Protein AF-A0A8H9ID09-F1 (afdb_monomer_lite)

Structure (mmCIF, N/CA/C/O backbone):
data_AF-A0A8H9ID09-F1
#
_entry.id   AF-A0A8H9ID09-F1
#
loop_
_atom_site.group_PDB
_atom_site.id
_atom_site.type_symbol
_atom_site.label_atom_id
_atom_site.label_alt_id
_atom_site.label_comp_id
_atom_site.label_asym_id
_atom_site.label_entity_id
_atom_site.label_seq_id
_atom_site.pdbx_PDB_ins_code
_atom_site.Cartn_x
_atom_site.Cartn_y
_atom_site.Cartn_z
_atom_site.occupancy
_atom_site.B_iso_or_equiv
_atom_site.auth_seq_id
_atom_site.auth_comp_id
_atom_site.auth_asym_id
_atom_site.auth_atom_id
_atom_site.pdbx_PDB_model_num
ATOM 1 N N . MET A 1 1 ? -15.121 15.923 16.356 1.00 36.59 1 MET A N 1
ATOM 2 C CA . MET A 1 1 ? -15.296 15.063 15.168 1.00 36.59 1 MET A CA 1
ATOM 3 C C . MET A 1 1 ? -14.003 14.299 14.987 1.00 36.59 1 MET A C 1
ATOM 5 O O . MET A 1 1 ? -12.996 14.921 14.687 1.00 36.59 1 MET A O 1
ATOM 9 N N . ASN A 1 2 ? -14.004 12.998 15.279 1.00 38.88 2 ASN A N 1
ATOM 10 C CA . ASN A 1 2 ? -12.859 12.146 14.976 1.00 38.88 2 ASN A CA 1
ATOM 11 C C . ASN A 1 2 ? -12.806 12.028 13.452 1.00 38.88 2 ASN A C 1
ATOM 13 O O . ASN A 1 2 ? -13.637 11.328 12.876 1.00 38.88 2 ASN A O 1
ATOM 17 N N . ASN A 1 3 ? -11.900 12.763 12.804 1.00 46.31 3 ASN A N 1
ATOM 18 C CA . ASN A 1 3 ? -11.498 12.451 11.438 1.00 46.31 3 ASN A CA 1
ATOM 19 C C . ASN A 1 3 ? -10.820 11.087 11.520 1.00 46.31 3 ASN A C 1
ATOM 21 O O . ASN A 1 3 ? -9.634 10.991 11.809 1.00 46.31 3 ASN A O 1
ATOM 25 N N . VAL A 1 4 ? -11.606 10.024 11.386 1.00 56.22 4 VAL A N 1
ATOM 26 C CA . VAL A 1 4 ? -11.050 8.722 11.055 1.00 56.22 4 VAL A CA 1
ATOM 27 C C . VAL A 1 4 ? -10.459 8.933 9.671 1.00 56.22 4 VAL A C 1
ATOM 29 O O . VAL A 1 4 ? -11.211 9.117 8.713 1.00 56.22 4 VAL A O 1
ATOM 32 N N . ASP A 1 5 ? -9.135 9.059 9.600 1.00 69.50 5 ASP A N 1
ATOM 33 C CA . ASP A 1 5 ? -8.432 9.243 8.338 1.00 69.50 5 ASP A CA 1
ATOM 34 C C . ASP A 1 5 ? -8.851 8.091 7.419 1.00 69.50 5 ASP A C 1
ATOM 36 O O . ASP A 1 5 ? -8.636 6.915 7.722 1.00 69.50 5 ASP A O 1
ATOM 40 N N . ARG A 1 6 ? -9.570 8.428 6.348 1.00 88.75 6 ARG A N 1
ATOM 41 C CA . ARG A 1 6 ? -10.111 7.432 5.427 1.00 88.75 6 ARG A CA 1
ATOM 42 C C . ARG A 1 6 ? -8.978 6.830 4.609 1.00 88.75 6 ARG A C 1
ATOM 44 O O . ARG A 1 6 ? -8.060 7.545 4.192 1.00 88.75 6 ARG A O 1
ATOM 51 N N . LEU A 1 7 ? -9.044 5.521 4.390 1.00 93.19 7 LEU A N 1
ATOM 52 C CA . LEU A 1 7 ? -8.013 4.771 3.686 1.00 93.19 7 LEU A CA 1
ATOM 53 C C . LEU A 1 7 ? -7.844 5.302 2.261 1.00 93.19 7 LEU A C 1
ATOM 55 O O . LEU A 1 7 ? -6.719 5.515 1.822 1.00 93.19 7 LEU A O 1
ATOM 59 N N . ASP A 1 8 ? -8.945 5.600 1.571 1.00 93.25 8 ASP A N 1
ATOM 60 C CA . ASP A 1 8 ? -8.923 6.154 0.216 1.00 93.25 8 ASP A CA 1
ATOM 61 C C . ASP A 1 8 ? -8.133 7.470 0.129 1.00 93.25 8 ASP A C 1
ATOM 63 O O . ASP A 1 8 ? -7.169 7.572 -0.635 1.00 93.25 8 ASP A O 1
ATOM 67 N N . ASN A 1 9 ? -8.482 8.453 0.958 1.00 93.31 9 ASN A N 1
ATOM 68 C CA . ASN A 1 9 ? -7.853 9.769 0.996 1.00 93.31 9 ASN A CA 1
ATOM 69 C C . ASN A 1 9 ? -6.352 9.664 1.269 1.00 93.31 9 ASN A C 1
ATOM 71 O O . ASN A 1 9 ? -5.550 10.316 0.594 1.00 93.31 9 ASN A O 1
ATOM 75 N N . GLN A 1 10 ? -5.967 8.818 2.225 1.00 95.00 10 GLN A N 1
ATOM 76 C CA . GLN A 1 10 ? -4.564 8.628 2.557 1.00 95.00 10 GLN A CA 1
ATOM 77 C C . GLN A 1 10 ? -3.797 7.960 1.412 1.00 95.00 10 GLN A C 1
ATOM 79 O O . GLN A 1 10 ? -2.695 8.395 1.082 1.00 95.00 10 GLN A O 1
ATOM 84 N N . LEU A 1 11 ? -4.363 6.939 0.766 1.00 95.69 11 LEU A N 1
ATOM 85 C CA . LEU A 1 11 ? -3.706 6.265 -0.353 1.00 95.69 11 LEU A CA 1
ATOM 86 C C . LEU A 1 11 ? -3.536 7.199 -1.557 1.00 95.69 11 LEU A C 1
ATOM 88 O O . LEU A 1 11 ? -2.469 7.203 -2.178 1.00 95.69 11 LEU A O 1
ATOM 92 N N . PHE A 1 12 ? -4.526 8.045 -1.860 1.00 95.25 12 PHE A N 1
ATOM 93 C CA . PHE A 1 12 ? -4.386 9.080 -2.890 1.00 95.25 12 PHE A CA 1
ATOM 94 C C . PHE A 1 12 ? -3.304 10.106 -2.536 1.00 95.25 12 PHE A C 1
ATOM 96 O O . PHE A 1 12 ? -2.505 10.467 -3.402 1.00 95.25 12 PHE A O 1
ATOM 103 N N . ALA A 1 13 ? -3.223 10.538 -1.274 1.00 95.25 13 ALA A N 1
ATOM 104 C CA . ALA A 1 13 ? -2.155 11.422 -0.816 1.00 95.25 13 ALA A CA 1
ATOM 105 C C . ALA A 1 13 ? -0.774 10.760 -0.964 1.00 95.25 13 ALA A C 1
ATOM 107 O O . ALA A 1 13 ? 0.136 11.367 -1.530 1.00 95.25 13 ALA A O 1
ATOM 108 N N . ILE A 1 14 ? -0.640 9.495 -0.548 1.00 95.62 14 ILE A N 1
ATOM 109 C CA . ILE A 1 14 ? 0.588 8.703 -0.686 1.00 95.62 14 ILE A CA 1
ATOM 110 C C . ILE A 1 14 ? 0.989 8.586 -2.156 1.00 95.62 14 ILE A C 1
ATOM 112 O O . ILE A 1 14 ? 2.141 8.844 -2.482 1.00 95.62 14 ILE A O 1
ATOM 116 N N . ARG A 1 15 ? 0.059 8.276 -3.066 1.00 95.06 15 ARG A N 1
ATOM 117 C CA . ARG A 1 15 ? 0.339 8.183 -4.511 1.00 95.06 15 ARG A CA 1
ATOM 118 C C . ARG A 1 15 ? 0.937 9.470 -5.085 1.00 95.06 15 ARG A C 1
ATOM 120 O O . ARG A 1 15 ? 1.761 9.394 -5.991 1.00 95.06 15 ARG A O 1
ATOM 127 N N . ASN A 1 16 ? 0.545 10.631 -4.563 1.00 92.94 16 ASN A N 1
ATOM 128 C CA . ASN A 1 16 ? 1.035 11.927 -5.034 1.00 92.94 16 ASN A CA 1
ATOM 129 C C . ASN A 1 16 ? 2.425 12.297 -4.489 1.00 92.94 16 ASN A C 1
ATOM 131 O O . ASN A 1 16 ? 3.118 13.097 -5.115 1.00 92.94 16 ASN A O 1
ATOM 135 N N . ILE A 1 17 ? 2.837 11.746 -3.341 1.00 93.06 17 ILE A N 1
ATOM 136 C CA . ILE A 1 17 ? 4.126 12.074 -2.696 1.00 93.06 17 ILE A CA 1
ATOM 137 C C . ILE A 1 17 ? 5.166 10.954 -2.808 1.00 93.06 17 ILE A C 1
ATOM 139 O O . ILE A 1 17 ? 6.370 11.212 -2.731 1.00 93.06 17 ILE A O 1
ATOM 143 N N . ALA A 1 18 ? 4.720 9.708 -2.963 1.00 85.00 18 ALA A N 1
ATOM 144 C CA . ALA A 1 18 ? 5.580 8.544 -3.034 1.00 85.00 18 ALA A CA 1
ATOM 145 C C . ALA A 1 18 ? 6.347 8.550 -4.354 1.00 85.00 18 ALA A C 1
ATOM 147 O O . ALA A 1 18 ? 5.769 8.562 -5.438 1.00 85.00 18 ALA A O 1
ATOM 148 N N . LYS A 1 19 ? 7.674 8.508 -4.246 1.00 82.69 19 LYS A N 1
ATOM 149 C CA . LYS A 1 19 ? 8.574 8.44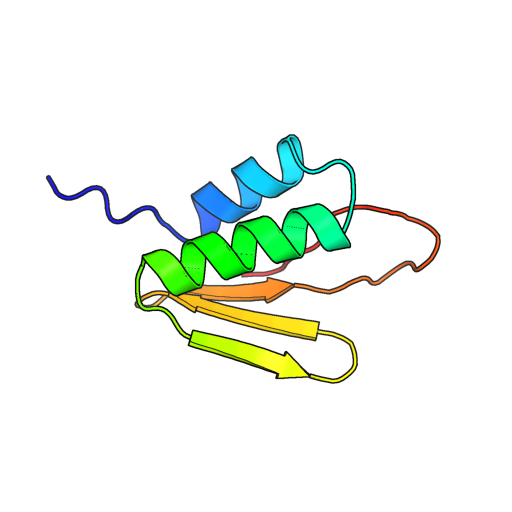8 -5.404 1.00 82.69 19 LYS A CA 1
ATOM 150 C C . LYS A 1 19 ? 8.742 7.033 -5.964 1.00 82.69 19 LYS A C 1
ATOM 152 O O . LYS A 1 19 ? 9.352 6.901 -7.015 1.00 82.69 19 LYS A O 1
ATOM 157 N N . SER A 1 20 ? 8.244 6.018 -5.253 1.00 94.62 20 SER A N 1
ATOM 158 C CA . SER A 1 20 ? 8.392 4.602 -5.592 1.00 94.62 20 SER A CA 1
ATOM 159 C C . SER A 1 20 ? 7.213 3.759 -5.102 1.00 94.62 20 SER A C 1
ATOM 161 O O . SER A 1 20 ? 6.505 4.151 -4.166 1.00 94.62 20 SER A O 1
ATOM 163 N N . TYR A 1 21 ? 7.018 2.580 -5.700 1.00 95.19 21 TYR A N 1
ATOM 164 C CA . TYR A 1 21 ? 6.044 1.587 -5.238 1.00 95.19 21 TYR A CA 1
ATOM 165 C C . TYR A 1 21 ? 6.352 1.146 -3.807 1.00 95.19 21 TYR A C 1
ATOM 167 O O . TYR A 1 21 ? 5.484 1.219 -2.940 1.00 95.19 21 TYR A O 1
ATOM 175 N N . ALA A 1 22 ? 7.603 0.752 -3.547 1.00 94.69 22 ALA A N 1
ATOM 176 C CA . ALA A 1 22 ? 8.033 0.279 -2.235 1.00 94.69 22 ALA A CA 1
ATOM 177 C C . ALA A 1 22 ? 7.846 1.355 -1.153 1.00 94.69 22 ALA A C 1
ATOM 179 O O . ALA A 1 22 ? 7.294 1.068 -0.096 1.00 94.69 22 ALA A O 1
ATOM 180 N N . GLY A 1 23 ? 8.225 2.606 -1.440 1.00 96.19 23 GLY A N 1
ATOM 181 C CA . GLY A 1 23 ? 8.034 3.717 -0.507 1.00 96.19 23 GLY A CA 1
ATOM 182 C C . GLY A 1 23 ? 6.557 4.018 -0.247 1.00 96.19 23 GLY A C 1
ATOM 183 O O . GLY A 1 23 ? 6.166 4.233 0.898 1.00 96.19 23 GLY A O 1
ATOM 184 N N . GLY A 1 24 ? 5.725 3.986 -1.294 1.00 97.00 24 GLY A N 1
ATOM 185 C CA . GLY A 1 24 ? 4.273 4.124 -1.168 1.00 97.00 24 GLY A CA 1
ATOM 186 C C . GLY A 1 24 ? 3.649 3.023 -0.314 1.00 97.00 24 GLY A C 1
ATOM 187 O O . GLY A 1 24 ? 2.870 3.309 0.593 1.00 97.00 24 GLY A O 1
ATOM 188 N N . LEU A 1 25 ? 4.049 1.774 -0.557 1.00 97.12 25 LEU A N 1
ATOM 189 C CA . LEU A 1 25 ? 3.563 0.618 0.182 1.00 97.12 25 LEU A CA 1
ATOM 190 C C . LEU A 1 25 ? 3.949 0.690 1.662 1.00 97.12 25 LEU A C 1
ATOM 192 O O . LEU A 1 25 ? 3.083 0.491 2.506 1.00 97.12 25 LEU A O 1
ATOM 196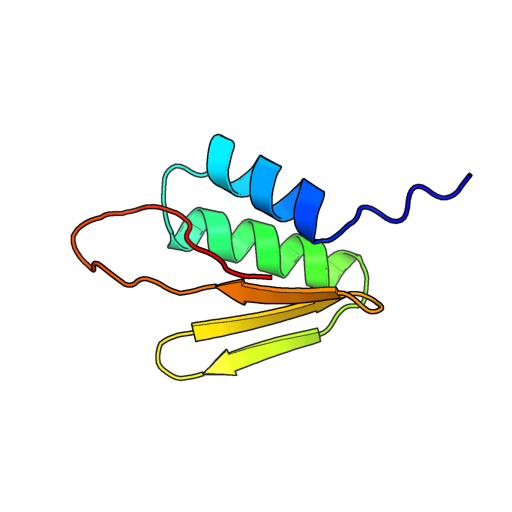 N N . THR A 1 26 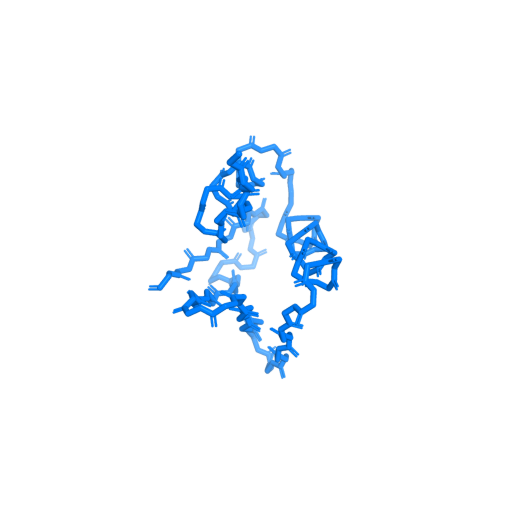? 5.198 1.039 1.987 1.00 97.12 26 THR A N 1
ATOM 197 C CA . THR A 1 26 ? 5.632 1.218 3.382 1.00 97.12 26 THR A CA 1
ATOM 198 C C . THR A 1 26 ? 4.792 2.274 4.101 1.00 97.12 26 THR A C 1
ATOM 200 O O . THR A 1 26 ? 4.258 1.991 5.169 1.00 97.12 26 THR A O 1
ATOM 203 N N . MET A 1 27 ? 4.588 3.451 3.496 1.00 97.19 27 MET A N 1
ATOM 204 C CA . MET A 1 27 ? 3.755 4.508 4.091 1.00 97.19 27 MET A CA 1
ATOM 205 C C . MET A 1 27 ? 2.297 4.067 4.293 1.00 97.19 27 MET A C 1
ATOM 207 O O . MET A 1 27 ? 1.667 4.415 5.292 1.00 97.19 27 MET A O 1
ATOM 211 N N . ALA A 1 28 ? 1.749 3.302 3.347 1.00 97.00 28 ALA A N 1
ATOM 212 C CA . ALA A 1 28 ? 0.380 2.808 3.419 1.00 97.00 28 ALA A CA 1
ATOM 213 C C . ALA A 1 28 ? 0.211 1.736 4.509 1.00 97.00 28 ALA A C 1
ATOM 215 O O . ALA A 1 28 ? -0.746 1.781 5.282 1.00 97.00 28 ALA A O 1
ATOM 216 N N . GLU A 1 29 ? 1.162 0.807 4.613 1.00 97.38 29 GLU A N 1
ATOM 217 C CA . GLU A 1 29 ? 1.207 -0.207 5.667 1.00 97.38 29 GLU A CA 1
ATOM 218 C C . GLU A 1 29 ? 1.362 0.433 7.056 1.00 97.38 29 GLU A C 1
ATOM 220 O O . GLU A 1 29 ? 0.620 0.083 7.972 1.00 97.38 29 GLU A O 1
ATOM 225 N N . GLU A 1 30 ? 2.259 1.411 7.215 1.00 97.00 30 GLU A N 1
ATOM 226 C CA . GLU A 1 30 ? 2.428 2.162 8.467 1.00 97.00 30 GLU A CA 1
ATOM 227 C C . GLU A 1 30 ? 1.137 2.865 8.889 1.00 97.00 30 GLU A C 1
ATOM 229 O O . GLU A 1 30 ? 0.751 2.816 10.059 1.00 97.00 30 GLU A O 1
ATOM 234 N N . PHE A 1 31 ? 0.441 3.487 7.936 1.00 95.75 31 PHE A N 1
ATOM 235 C CA . PHE A 1 31 ? -0.835 4.138 8.194 1.00 95.75 31 PHE A CA 1
ATOM 236 C C . PHE A 1 31 ? -1.905 3.147 8.668 1.00 95.75 31 PHE A C 1
ATOM 238 O O . PHE A 1 31 ? -2.564 3.396 9.681 1.00 95.75 31 PHE A O 1
ATOM 245 N N . VAL A 1 32 ? -2.068 2.016 7.977 1.00 96.56 32 VAL A N 1
ATOM 246 C CA . VAL A 1 32 ? -3.042 0.982 8.361 1.00 96.56 32 VAL A CA 1
ATOM 247 C C . VAL A 1 32 ? -2.697 0.390 9.727 1.00 96.56 32 VAL A C 1
ATOM 249 O O . VAL A 1 32 ? -3.577 0.291 10.580 1.00 96.56 32 VAL A O 1
ATOM 252 N N . ALA A 1 33 ? -1.426 0.071 9.977 1.00 96.25 33 ALA A N 1
ATOM 253 C CA . ALA A 1 33 ? -0.968 -0.458 11.259 1.00 96.25 33 ALA A CA 1
ATOM 254 C C . ALA A 1 33 ? -1.204 0.530 12.413 1.00 96.25 33 ALA A C 1
ATOM 256 O O . ALA A 1 33 ? -1.727 0.146 13.460 1.00 96.25 33 ALA A O 1
ATOM 257 N N . LYS A 1 34 ? -0.886 1.816 12.214 1.00 95.75 34 LYS A N 1
ATOM 258 C CA . LYS A 1 34 ? -1.091 2.876 13.214 1.00 95.75 34 LYS A CA 1
ATOM 259 C C . LYS A 1 34 ? -2.564 3.065 13.581 1.00 95.75 34 LYS A C 1
ATOM 261 O O . LYS A 1 34 ? -2.862 3.421 14.718 1.00 95.75 34 LYS A O 1
ATOM 266 N N . ASN A 1 35 ? -3.472 2.816 12.640 1.00 94.19 35 ASN A N 1
ATOM 267 C CA . ASN A 1 35 ? -4.914 2.942 12.844 1.00 94.19 35 ASN A CA 1
ATOM 268 C C . ASN A 1 35 ? -5.603 1.607 13.193 1.00 94.19 35 ASN A C 1
ATOM 270 O O . ASN A 1 35 ? -6.829 1.531 13.181 1.00 94.19 35 ASN A O 1
ATOM 274 N N . GLY A 1 36 ? -4.840 0.556 13.523 1.00 94.56 36 GLY A N 1
ATOM 275 C CA . GLY A 1 36 ? -5.385 -0.732 13.969 1.00 94.56 36 GLY A CA 1
ATOM 276 C C . GLY A 1 36 ? -6.048 -1.563 12.867 1.00 94.56 36 GLY A C 1
ATOM 277 O O . GLY A 1 36 ? -6.857 -2.441 13.162 1.00 94.56 36 GLY A O 1
ATOM 278 N N . GLY A 1 37 ? -5.735 -1.282 11.602 1.00 95.06 37 GLY A N 1
ATOM 279 C CA . GLY A 1 37 ? -6.208 -2.061 10.466 1.00 95.06 37 GLY A CA 1
ATOM 280 C C . GLY A 1 37 ? -5.436 -3.368 10.261 1.00 95.06 37 GLY A C 1
ATOM 281 O O . GLY A 1 37 ? -4.547 -3.741 11.026 1.00 95.06 37 GLY A O 1
ATOM 282 N N . VAL A 1 38 ? -5.785 -4.079 9.192 1.00 97.44 38 VAL A N 1
ATOM 283 C CA . VAL A 1 38 ? -5.229 -5.387 8.837 1.00 97.44 38 VAL A CA 1
ATOM 284 C C . VAL A 1 38 ? -4.462 -5.285 7.525 1.00 97.44 38 VAL A C 1
ATOM 286 O O . VAL A 1 38 ? -4.949 -4.725 6.546 1.00 97.44 38 VAL A O 1
ATOM 289 N N . ILE A 1 39 ? -3.275 -5.888 7.493 1.00 98.19 39 ILE A N 1
ATOM 290 C CA . ILE A 1 39 ? -2.420 -5.977 6.307 1.00 98.19 39 ILE A CA 1
ATOM 291 C C . ILE A 1 39 ? -2.305 -7.452 5.928 1.00 98.19 39 ILE A C 1
ATOM 293 O O . ILE A 1 39 ? -1.896 -8.278 6.747 1.00 98.19 39 ILE A O 1
ATOM 297 N N . ARG A 1 40 ? -2.657 -7.799 4.690 1.00 97.56 40 ARG A N 1
ATOM 298 C CA . ARG A 1 40 ? -2.495 -9.152 4.143 1.00 97.56 40 ARG A CA 1
ATOM 299 C C . ARG A 1 40 ? -1.563 -9.098 2.949 1.00 97.56 40 ARG A C 1
ATOM 301 O O . ARG A 1 40 ? -1.837 -8.390 1.987 1.00 97.56 40 ARG A O 1
ATOM 308 N N . ARG A 1 41 ? -0.479 -9.866 2.999 1.00 95.12 41 ARG A N 1
ATOM 309 C CA . ARG A 1 41 ? 0.484 -9.955 1.900 1.00 95.12 41 ARG A CA 1
ATOM 310 C C . ARG A 1 41 ? 0.248 -11.231 1.112 1.00 95.12 41 ARG A C 1
ATOM 312 O O . ARG A 1 41 ? 0.092 -12.302 1.693 1.00 95.12 41 ARG A O 1
ATOM 319 N N . ASN A 1 42 ? 0.220 -11.091 -0.202 1.00 89.06 42 ASN A N 1
ATOM 320 C CA . ASN A 1 42 ? 0.157 -12.178 -1.163 1.00 89.06 42 ASN A CA 1
ATOM 321 C C . ASN A 1 42 ? 1.295 -11.995 -2.179 1.00 89.06 42 ASN A C 1
ATOM 323 O O . ASN A 1 42 ? 1.909 -10.931 -2.212 1.00 89.06 42 ASN A O 1
ATOM 327 N N . ALA A 1 43 ? 1.587 -13.006 -3.000 1.00 84.69 43 ALA A N 1
ATOM 328 C CA . ALA A 1 43 ? 2.812 -13.043 -3.815 1.00 84.69 43 ALA A CA 1
ATOM 329 C C . ALA A 1 43 ? 3.116 -11.739 -4.588 1.00 84.69 43 ALA A C 1
ATOM 331 O O . ALA A 1 43 ? 4.258 -11.294 -4.590 1.00 84.69 43 ALA A O 1
ATOM 332 N N . ASN A 1 44 ? 2.093 -11.103 -5.175 1.00 88.50 44 ASN A N 1
ATOM 333 C CA . ASN A 1 44 ? 2.252 -9.900 -6.005 1.00 88.50 44 ASN A CA 1
ATOM 334 C C . ASN A 1 44 ? 1.425 -8.695 -5.521 1.00 88.50 44 ASN A C 1
ATOM 336 O O . ASN A 1 44 ? 1.356 -7.678 -6.211 1.00 88.50 44 ASN A O 1
ATOM 340 N N . MET A 1 45 ? 0.727 -8.822 -4.389 1.00 95.12 45 MET A N 1
ATOM 341 C CA . MET A 1 45 ? -0.252 -7.829 -3.944 1.00 95.12 45 MET A CA 1
ATOM 342 C C . MET A 1 45 ? -0.281 -7.724 -2.422 1.00 95.12 45 MET A C 1
ATOM 344 O O . MET A 1 45 ? -0.153 -8.728 -1.719 1.00 95.12 45 MET A O 1
ATOM 348 N N . THR A 1 46 ? -0.549 -6.524 -1.922 1.00 97.62 46 THR A N 1
ATOM 349 C CA . THR A 1 46 ? -0.816 -6.276 -0.504 1.00 97.62 46 THR A CA 1
ATOM 350 C C . THR A 1 46 ? -2.227 -5.735 -0.347 1.00 97.62 46 THR A C 1
ATOM 352 O O . THR A 1 46 ? -2.555 -4.680 -0.881 1.00 97.62 46 THR A O 1
ATOM 355 N N . THR A 1 47 ? -3.065 -6.440 0.406 1.00 98.06 47 THR A N 1
ATOM 356 C CA . THR A 1 47 ? -4.398 -5.967 0.778 1.00 98.06 47 THR A CA 1
ATOM 357 C C . THR A 1 47 ? -4.323 -5.214 2.100 1.00 98.06 47 THR A C 1
ATOM 359 O O . THR A 1 47 ? -3.863 -5.753 3.109 1.00 98.06 47 THR A O 1
ATOM 362 N N . LEU A 1 48 ? -4.806 -3.979 2.091 1.00 97.94 48 LEU A N 1
ATOM 363 C CA . LEU A 1 48 ? -4.926 -3.091 3.235 1.00 97.94 48 LEU A CA 1
ATOM 364 C C . LEU A 1 48 ? -6.399 -2.998 3.617 1.00 97.94 48 LEU A C 1
ATOM 366 O O . LEU A 1 48 ? -7.239 -2.721 2.767 1.00 97.94 48 LEU A O 1
ATOM 370 N N . ILE A 1 49 ? -6.724 -3.248 4.879 1.00 96.38 49 ILE A N 1
ATOM 371 C CA . ILE A 1 49 ? -8.096 -3.189 5.383 1.00 96.38 49 ILE A CA 1
ATOM 372 C C . ILE A 1 49 ? -8.099 -2.254 6.578 1.00 96.38 49 ILE A C 1
ATOM 374 O O . ILE A 1 49 ? -7.391 -2.495 7.556 1.00 96.38 49 ILE A O 1
ATOM 378 N N . LEU A 1 50 ? -8.902 -1.200 6.521 1.00 95.50 50 LEU A N 1
ATOM 379 C CA . LEU A 1 50 ? -9.064 -0.270 7.627 1.00 95.50 50 LEU A CA 1
ATOM 380 C C . LEU A 1 50 ? -10.548 0.058 7.781 1.00 95.50 50 LEU A C 1
ATOM 382 O O . LEU A 1 50 ? -11.179 0.591 6.872 1.00 95.50 50 LEU A O 1
ATOM 386 N N . ASN A 1 51 ? -11.115 -0.266 8.944 1.00 89.50 51 ASN A N 1
ATOM 387 C CA . ASN A 1 51 ? -12.555 -0.178 9.196 1.00 89.50 51 ASN A CA 1
ATOM 388 C C . ASN A 1 51 ? -13.374 -0.995 8.173 1.00 89.50 51 ASN A C 1
ATOM 390 O O . ASN A 1 51 ? -13.287 -2.220 8.165 1.00 89.50 51 ASN A O 1
ATOM 394 N N . GLN A 1 52 ? -14.178 -0.325 7.340 1.00 89.00 52 GLN A N 1
ATOM 395 C CA . GLN A 1 52 ? -14.998 -0.927 6.278 1.00 89.00 52 GLN A CA 1
ATOM 396 C C . GLN A 1 52 ? -14.394 -0.725 4.878 1.00 89.00 52 GLN A C 1
ATOM 398 O O . GLN A 1 52 ? -14.998 -1.131 3.889 1.00 89.00 52 GLN A O 1
ATOM 403 N N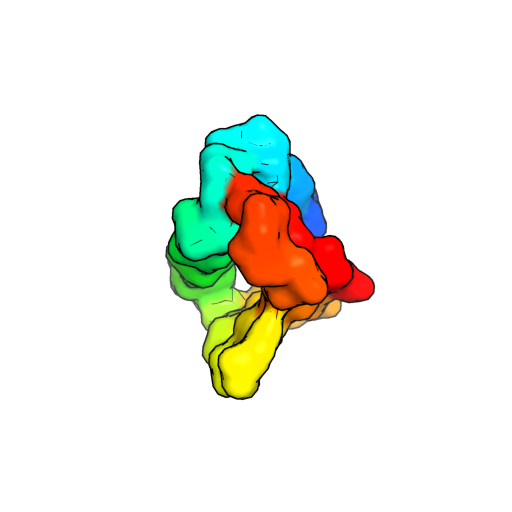 . GLU A 1 53 ? -13.220 -0.097 4.782 1.00 94.50 53 GLU A N 1
ATOM 404 C CA . GLU A 1 53 ? -12.529 0.151 3.520 1.00 94.50 53 GLU A CA 1
ATOM 405 C C . GLU A 1 53 ? -11.480 -0.939 3.287 1.00 94.50 53 GLU A C 1
ATOM 407 O O . GLU A 1 53 ? -10.772 -1.370 4.203 1.00 94.50 53 GLU A O 1
ATOM 412 N N . THR A 1 54 ? -11.393 -1.395 2.043 1.00 96.31 54 THR A N 1
ATOM 413 C CA . THR A 1 54 ? -10.358 -2.313 1.575 1.00 96.31 54 THR A CA 1
ATOM 414 C C . THR A 1 54 ? -9.612 -1.633 0.439 1.00 96.31 54 THR A C 1
ATOM 416 O O . THR A 1 54 ? -10.187 -0.840 -0.291 1.00 96.31 54 THR A O 1
ATOM 419 N N . ALA A 1 55 ? -8.319 -1.896 0.327 1.00 97.56 55 ALA A N 1
ATOM 420 C CA . ALA A 1 55 ? -7.519 -1.479 -0.805 1.00 97.56 55 ALA A CA 1
ATOM 421 C C . ALA A 1 55 ? -6.537 -2.582 -1.181 1.00 97.56 55 ALA A C 1
ATOM 423 O O . ALA A 1 55 ? -6.034 -3.303 -0.317 1.00 97.56 55 ALA A O 1
ATOM 424 N N . ILE A 1 56 ? -6.239 -2.710 -2.466 1.00 97.75 56 ILE A N 1
ATOM 425 C CA . ILE A 1 56 ? -5.281 -3.677 -2.994 1.00 97.75 56 ILE A CA 1
ATOM 426 C C . ILE A 1 56 ? -4.145 -2.894 -3.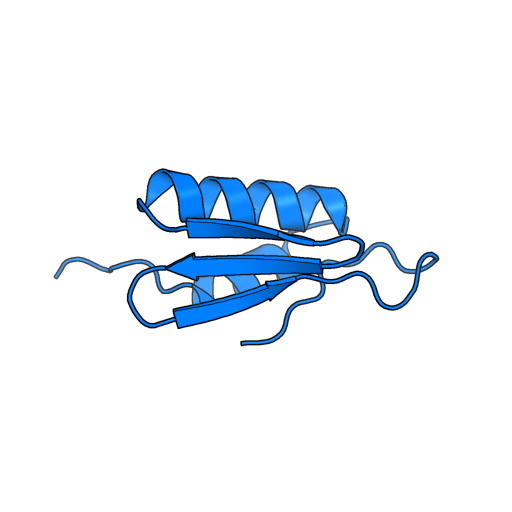635 1.00 97.75 56 ILE A C 1
ATOM 428 O O . ILE A 1 56 ? -4.340 -2.242 -4.655 1.00 97.75 56 ILE A O 1
ATOM 432 N N . CYS A 1 57 ? -2.958 -2.958 -3.043 1.00 96.94 57 CYS A N 1
ATOM 433 C CA . CYS A 1 57 ? -1.725 -2.417 -3.600 1.00 96.94 57 CYS A CA 1
ATOM 434 C C . CYS A 1 57 ? -1.034 -3.480 -4.456 1.00 96.94 57 CYS A C 1
ATOM 436 O O . CYS A 1 57 ? -0.935 -4.640 -4.049 1.00 96.94 57 CYS A O 1
ATOM 438 N N . PHE A 1 58 ? -0.553 -3.093 -5.632 1.00 96.00 58 PHE A N 1
ATOM 439 C CA . PHE A 1 58 ? 0.089 -3.998 -6.587 1.00 96.00 58 PHE A CA 1
ATOM 440 C C . PHE A 1 58 ? 1.098 -3.248 -7.454 1.00 96.00 58 PHE A C 1
ATOM 442 O O . PHE A 1 58 ? 1.064 -2.025 -7.533 1.00 96.00 58 PHE A O 1
ATOM 449 N N . GLN A 1 59 ? 1.985 -3.972 -8.134 1.00 94.19 59 GLN A N 1
ATOM 450 C CA . GLN A 1 59 ? 2.917 -3.391 -9.100 1.00 94.19 59 GLN A CA 1
ATOM 451 C C . GLN A 1 59 ? 2.714 -4.072 -10.463 1.00 94.19 59 GLN A C 1
ATOM 453 O O . GLN A 1 59 ? 3.285 -5.133 -10.707 1.00 94.19 59 GLN A O 1
ATOM 458 N N . PRO A 1 60 ? 1.870 -3.507 -11.348 1.00 92.19 60 PRO A N 1
ATOM 459 C CA . PRO A 1 60 ? 1.516 -4.156 -12.612 1.00 92.19 60 PRO A CA 1
ATOM 460 C C . PRO A 1 60 ? 2.657 -4.101 -13.637 1.00 92.19 60 PRO A C 1
ATOM 462 O O . PRO A 1 60 ? 2.767 -4.979 -14.488 1.00 92.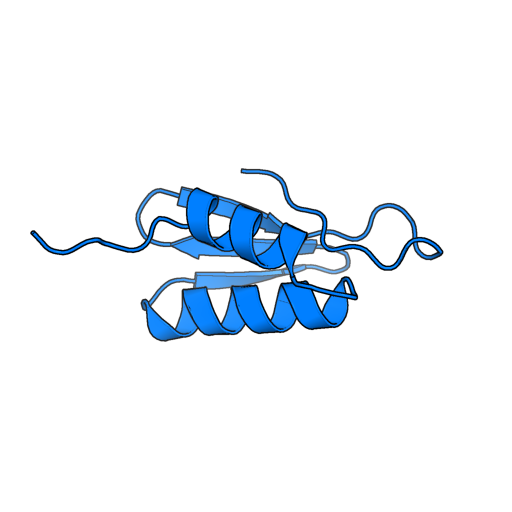19 60 PRO A O 1
ATOM 465 N N . TYR A 1 61 ? 3.511 -3.079 -13.544 1.00 90.94 61 TYR A N 1
ATOM 466 C CA . TYR A 1 61 ? 4.648 -2.861 -14.431 1.00 90.94 61 TYR A CA 1
ATOM 467 C C . TYR A 1 61 ? 5.931 -2.804 -13.591 1.00 90.94 61 TYR A C 1
ATOM 469 O O . TYR A 1 61 ? 6.108 -1.837 -12.846 1.00 90.94 61 TYR A O 1
ATOM 477 N N . PRO A 1 62 ? 6.830 -3.800 -13.690 1.00 86.31 62 PRO A N 1
ATOM 478 C CA . PRO A 1 62 ? 8.087 -3.814 -12.937 1.00 86.31 62 PRO A CA 1
ATOM 479 C C . PRO A 1 62 ? 8.983 -2.603 -13.224 1.00 86.31 62 PRO A C 1
ATOM 481 O O . PRO A 1 62 ? 9.651 -2.105 -12.324 1.00 86.31 62 PRO A O 1
ATOM 484 N N . ASP A 1 63 ? 8.939 -2.094 -14.458 1.00 92.19 63 ASP A N 1
ATOM 485 C CA . ASP A 1 63 ? 9.777 -0.977 -14.912 1.00 92.19 63 ASP A CA 1
ATOM 486 C C . ASP A 1 63 ? 9.233 0.401 -14.501 1.00 92.19 63 ASP A C 1
ATOM 488 O O . ASP A 1 63 ? 9.921 1.414 -14.639 1.00 92.19 63 ASP A O 1
ATOM 492 N N . ILE A 1 64 ? 7.987 0.467 -14.014 1.00 91.06 64 ILE A N 1
ATOM 493 C CA . ILE A 1 64 ? 7.369 1.716 -13.566 1.00 91.06 64 ILE A CA 1
ATOM 494 C C . ILE A 1 64 ? 7.344 1.734 -12.045 1.00 91.06 64 ILE A C 1
ATOM 496 O O . ILE A 1 64 ? 6.523 1.077 -11.403 1.00 91.06 64 ILE A O 1
ATOM 500 N N . ASP A 1 65 ? 8.209 2.561 -11.470 1.00 92.00 65 ASP A N 1
ATOM 501 C CA . ASP A 1 65 ? 8.302 2.729 -10.025 1.00 92.00 65 ASP A CA 1
ATOM 502 C C . ASP A 1 65 ? 7.258 3.735 -9.513 1.00 92.00 65 ASP A C 1
ATOM 504 O O . ASP A 1 65 ? 7.538 4.905 -9.254 1.00 92.00 65 ASP A O 1
ATOM 508 N N . LYS A 1 66 ? 5.998 3.292 -9.442 1.00 93.12 66 LYS A N 1
ATOM 509 C CA . LYS A 1 66 ? 4.864 4.089 -8.952 1.00 93.12 66 LYS A CA 1
ATOM 510 C C . LYS A 1 66 ? 4.007 3.296 -7.981 1.00 93.12 66 LYS A C 1
ATOM 512 O O . LYS A 1 66 ? 3.843 2.087 -8.107 1.00 93.12 66 LYS A O 1
ATOM 517 N N . PHE A 1 67 ? 3.393 4.006 -7.041 1.00 95.75 67 PHE A N 1
ATOM 518 C CA . PHE A 1 67 ? 2.458 3.414 -6.095 1.00 95.75 67 PHE A CA 1
ATOM 519 C C . PHE A 1 67 ? 1.066 3.213 -6.719 1.00 95.75 67 PHE A C 1
ATOM 521 O O . PHE A 1 67 ? 0.285 4.162 -6.832 1.00 95.75 67 PHE A O 1
ATOM 528 N N . TYR A 1 68 ? 0.754 1.979 -7.126 1.00 95.00 68 TYR A N 1
ATOM 529 C CA . TYR A 1 68 ? -0.566 1.600 -7.636 1.00 95.00 68 TYR A CA 1
ATOM 530 C C . TYR A 1 68 ? -1.423 0.957 -6.546 1.00 95.00 68 TYR A C 1
ATOM 532 O O . TYR A 1 68 ? -0.939 0.166 -5.733 1.00 95.00 68 TYR A O 1
ATOM 540 N N . PHE A 1 69 ? -2.713 1.293 -6.559 1.00 95.81 69 PHE A N 1
ATOM 541 C CA . PHE A 1 69 ? -3.717 0.654 -5.721 1.00 95.81 69 PHE A CA 1
ATOM 542 C C . PHE A 1 69 ? -5.117 0.745 -6.343 1.00 95.81 69 PHE A C 1
ATOM 544 O O . PHE A 1 69 ? -5.399 1.676 -7.105 1.00 95.81 69 PHE A O 1
ATOM 551 N N . GLU A 1 70 ? -5.984 -0.178 -5.939 1.00 96.25 70 GLU A N 1
ATOM 552 C CA . GLU A 1 70 ? -7.437 -0.194 -6.162 1.00 96.25 70 GLU A CA 1
ATOM 553 C C . GLU A 1 70 ? -8.172 -0.223 -4.810 1.00 96.25 70 GLU A C 1
ATOM 555 O O . GLU A 1 70 ? -7.574 -0.638 -3.817 1.00 96.25 70 GLU A O 1
ATOM 560 N N . LEU A 1 71 ? -9.423 0.255 -4.766 1.00 92.25 71 LEU A N 1
ATOM 561 C CA . LEU A 1 71 ? -10.302 0.288 -3.583 1.00 92.25 71 LEU A CA 1
ATOM 562 C C . LEU A 1 71 ? -11.426 -0.744 -3.729 1.00 92.25 71 LEU A C 1
ATOM 564 O O . LEU A 1 71 ? -11.959 -0.830 -4.858 1.00 92.25 71 LEU A O 1
#

Radius of gyration: 11.6 Å; chains: 1; bounding box: 25×28×30 Å

pLDDT: mean 91.07, std 12.34, range [36.59, 98.19]

Secondary structure (DSSP, 8-state):
------HHHHHHHHHHH-SSHHHHHHHHHHHHHHTT-EEEEETTEEEEEETTEEEEEE-S-TT----EEE-

Foldseek 3Di:
DPCPPDLVNQLVVLQVPPPFQVSSVVSSVVSLVVQVWDWDDDPFWIWTGHDPDIKIWGDPDPVDGGTDMDD

Sequence (71 aa):
MNNVDRLDNQLFAIRNIAKSYAGGLTMAEEFVAKNGGVIRRNANMTTLILNQETAICFQPYPDIDKFYFEL

Organism: NCBI:txid368405